Protein AF-A0A811QK58-F1 (afdb_monomer_lite)

InterPro domains:
  IPR011676 Domain of unknown function DUF1618 [PF07762] (7-91)

Structure (mmCIF, N/CA/C/O backbone):
data_AF-A0A811QK58-F1
#
_entry.id   AF-A0A811QK58-F1
#
loop_
_atom_site.group_PDB
_atom_site.id
_atom_site.type_symbol
_atom_site.label_atom_id
_atom_site.label_alt_id
_atom_site.label_comp_id
_atom_site.label_asym_id
_atom_site.label_entity_id
_atom_site.label_seq_id
_atom_site.pdbx_PDB_ins_code
_atom_site.Cartn_x
_atom_site.Cartn_y
_atom_site.Cartn_z
_atom_site.occupancy
_atom_site.B_iso_or_equiv
_atom_site.auth_seq_id
_atom_site.auth_comp_id
_atom_site.auth_asym_id
_atom_site.auth_atom_id
_atom_site.pdbx_PDB_model_num
ATOM 1 N N . MET A 1 1 ? -10.271 8.441 3.622 1.00 57.50 1 MET A N 1
ATOM 2 C CA . MET A 1 1 ? -11.180 7.867 4.633 1.00 57.50 1 MET A CA 1
ATOM 3 C C . MET A 1 1 ? -12.367 7.298 3.874 1.00 57.50 1 MET A C 1
ATOM 5 O O . MET A 1 1 ? -12.841 7.987 2.979 1.00 57.50 1 MET A O 1
ATOM 9 N N . GLY A 1 2 ? -12.765 6.057 4.141 1.00 63.16 2 GLY A N 1
ATOM 10 C CA . GLY A 1 2 ? -13.845 5.361 3.425 1.00 63.16 2 GLY A CA 1
ATOM 11 C C . GLY A 1 2 ? -14.599 4.408 4.354 1.00 63.16 2 GLY A C 1
ATOM 12 O O . GLY A 1 2 ? -14.119 4.121 5.450 1.00 63.16 2 GLY A O 1
ATOM 13 N N . ALA A 1 3 ? -15.784 3.948 3.958 1.00 62.41 3 ALA A N 1
ATOM 14 C CA . ALA A 1 3 ? -16.571 3.018 4.768 1.00 62.41 3 ALA A CA 1
ATOM 15 C C . ALA A 1 3 ? -15.946 1.610 4.756 1.00 62.41 3 ALA A C 1
ATOM 17 O O . ALA A 1 3 ? -15.481 1.148 3.717 1.00 62.41 3 ALA A O 1
ATOM 18 N N . ALA A 1 4 ? -15.938 0.931 5.906 1.00 62.91 4 ALA A N 1
ATOM 19 C CA . ALA A 1 4 ? -15.450 -0.447 6.052 1.00 62.91 4 ALA A CA 1
ATOM 20 C C . ALA A 1 4 ? -16.578 -1.492 6.148 1.00 62.91 4 ALA A C 1
ATOM 22 O O . ALA A 1 4 ? -16.301 -2.675 6.331 1.00 62.91 4 ALA A O 1
ATOM 23 N N . GLY A 1 5 ? -17.835 -1.040 6.120 1.00 69.31 5 GLY A N 1
ATOM 24 C CA . GLY A 1 5 ? -19.019 -1.795 6.528 1.00 69.31 5 GLY A CA 1
ATOM 25 C C . GLY A 1 5 ? -19.877 -0.993 7.519 1.00 69.31 5 GLY A C 1
ATOM 26 O O . GLY A 1 5 ? -19.532 0.150 7.845 1.00 69.31 5 GLY A O 1
ATOM 27 N N . PRO A 1 6 ? -21.002 -1.554 7.998 1.00 70.31 6 PRO A N 1
ATOM 28 C CA . PRO A 1 6 ? -21.837 -0.905 9.003 1.00 70.31 6 PRO A CA 1
ATOM 29 C C . PRO A 1 6 ? -21.022 -0.680 10.281 1.00 70.31 6 PRO A C 1
ATOM 31 O O . PRO A 1 6 ? -20.513 -1.632 10.865 1.00 70.31 6 PRO A O 1
ATOM 34 N N . GLY A 1 7 ? -20.873 0.579 10.698 1.00 83.81 7 GLY A N 1
ATOM 35 C CA . GLY A 1 7 ? -20.198 0.917 11.953 1.00 83.81 7 GLY A CA 1
ATOM 36 C C . GLY A 1 7 ? -18.673 0.803 11.928 1.00 83.81 7 GLY A C 1
ATOM 37 O O . GLY A 1 7 ? -18.078 0.614 12.980 1.00 83.81 7 GLY A O 1
ATOM 38 N N . ALA A 1 8 ? -18.006 0.919 10.776 1.00 87.00 8 ALA A N 1
ATOM 39 C CA . ALA A 1 8 ? -16.545 0.999 10.750 1.00 87.00 8 ALA A CA 1
ATOM 40 C C . ALA A 1 8 ? -16.013 1.916 9.638 1.00 87.00 8 ALA A C 1
ATOM 42 O O . ALA A 1 8 ? -16.572 2.009 8.541 1.00 87.00 8 ALA A O 1
ATOM 43 N N . VAL A 1 9 ? -14.904 2.595 9.931 1.00 89.38 9 VAL A N 1
ATOM 44 C CA . VAL A 1 9 ? -14.239 3.558 9.045 1.00 89.38 9 VAL A CA 1
ATOM 45 C C . VAL A 1 9 ? -12.830 3.075 8.735 1.00 89.38 9 VAL A C 1
ATOM 47 O O . VAL A 1 9 ? -12.087 2.697 9.637 1.00 89.38 9 VAL A O 1
ATOM 50 N N . ARG A 1 10 ? -12.437 3.132 7.460 1.00 88.75 10 ARG A N 1
ATOM 51 C CA . ARG A 1 10 ? -11.061 2.878 7.022 1.00 88.75 10 ARG A CA 1
ATOM 52 C C . ARG A 1 10 ? -10.306 4.172 6.766 1.00 88.75 10 ARG A C 1
ATOM 54 O O . ARG A 1 10 ? -10.830 5.134 6.186 1.00 88.75 10 ARG A O 1
ATOM 61 N N . PHE A 1 11 ? -9.032 4.161 7.123 1.00 90.12 11 PHE A N 1
ATOM 62 C CA . PHE A 1 11 ? -8.082 5.219 6.821 1.00 90.12 11 PHE A CA 1
ATOM 63 C C . PHE A 1 11 ? -6.804 4.624 6.233 1.00 90.12 11 PHE A C 1
ATOM 65 O O . PHE A 1 11 ? -6.286 3.631 6.726 1.00 90.12 11 PHE A O 1
ATOM 72 N N . VAL A 1 12 ? -6.299 5.245 5.167 1.00 90.69 12 VAL A N 1
ATOM 73 C CA . VAL A 1 12 ? -5.030 4.868 4.540 1.00 90.69 12 VAL A CA 1
ATOM 74 C C . VAL A 1 12 ? -4.104 6.067 4.635 1.00 90.69 12 VAL A C 1
ATOM 76 O O . VAL A 1 12 ? -4.391 7.123 4.066 1.00 90.69 12 VAL A O 1
ATOM 79 N N . ALA A 1 13 ? -3.017 5.906 5.380 1.00 91.88 13 ALA A N 1
ATOM 80 C CA . ALA A 1 13 ? -1.959 6.891 5.50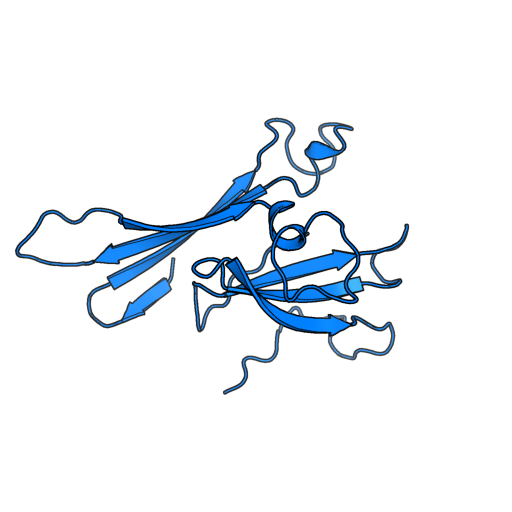6 1.00 91.88 13 ALA A CA 1
ATOM 81 C C . ALA A 1 13 ? -0.903 6.642 4.425 1.00 91.88 13 ALA A C 1
ATOM 83 O O . ALA A 1 13 ? -0.483 5.507 4.214 1.00 91.88 13 ALA A O 1
ATOM 84 N N . ILE A 1 14 ? -0.477 7.710 3.750 1.00 88.88 14 ILE A N 1
ATOM 85 C CA . ILE A 1 14 ? 0.622 7.687 2.780 1.00 88.88 14 ILE A CA 1
ATOM 86 C C . ILE A 1 14 ? 1.694 8.624 3.320 1.00 88.88 14 ILE A C 1
ATOM 88 O O . ILE A 1 14 ? 1.616 9.844 3.154 1.00 88.88 14 ILE A O 1
ATOM 92 N N . GLU A 1 15 ? 2.664 8.054 4.021 1.00 87.69 15 GLU A N 1
ATOM 93 C CA . GLU A 1 15 ? 3.604 8.802 4.848 1.00 87.69 15 GLU A CA 1
ATOM 94 C C . GLU A 1 15 ? 4.954 8.913 4.130 1.00 87.69 15 GLU A C 1
ATOM 96 O O . GLU A 1 15 ? 5.597 7.893 3.874 1.00 87.69 15 GLU A O 1
ATOM 101 N N . PRO A 1 16 ? 5.410 10.121 3.754 1.00 82.88 16 PRO A N 1
ATOM 102 C CA . PRO A 1 16 ? 6.707 10.285 3.111 1.00 82.88 16 PRO A CA 1
ATOM 103 C C . PRO A 1 16 ? 7.845 10.008 4.102 1.00 82.88 16 PRO A C 1
ATOM 105 O O . PRO A 1 16 ? 7.832 10.498 5.228 1.00 82.88 16 PRO A O 1
ATOM 108 N N . ARG A 1 17 ? 8.883 9.289 3.661 1.00 79.06 17 ARG A N 1
ATOM 109 C CA . ARG A 1 17 ? 10.045 8.941 4.505 1.00 79.06 17 ARG A CA 1
ATOM 110 C C . ARG A 1 17 ? 11.165 9.987 4.515 1.00 79.06 17 ARG A C 1
ATOM 112 O O . ARG A 1 17 ? 12.059 9.912 5.350 1.00 79.06 17 ARG A O 1
ATOM 119 N N . CYS A 1 18 ? 11.153 10.950 3.592 1.00 72.81 18 CYS A N 1
ATOM 120 C CA . CYS A 1 18 ? 12.147 12.031 3.521 1.00 72.81 18 CYS A CA 1
ATOM 121 C C . CYS A 1 18 ? 11.478 13.362 3.859 1.00 72.81 18 CYS A C 1
ATOM 123 O O . CYS A 1 18 ? 10.530 13.772 3.188 1.00 72.81 18 CYS A O 1
ATOM 125 N N . CYS A 1 19 ? 12.057 14.103 4.803 1.00 65.00 19 CYS A N 1
ATOM 126 C CA . CYS A 1 19 ? 11.663 15.468 5.196 1.00 65.00 19 CYS A CA 1
ATOM 127 C C . CYS A 1 19 ? 11.821 16.502 4.056 1.00 65.00 19 CYS A C 1
ATOM 129 O O . CYS A 1 19 ? 11.506 17.679 4.192 1.00 65.00 19 CYS A O 1
ATOM 131 N N . CYS A 1 20 ? 12.361 16.051 2.930 1.00 64.50 20 CYS A N 1
ATOM 132 C CA . CYS A 1 20 ? 12.966 16.823 1.861 1.00 64.50 20 CYS A CA 1
ATOM 133 C C . CYS A 1 20 ? 11.929 17.382 0.862 1.00 64.50 20 CYS A C 1
ATOM 135 O O . CYS A 1 20 ? 12.283 18.153 -0.031 1.00 64.50 20 CYS A O 1
ATOM 137 N N . GLY A 1 21 ? 10.650 17.016 1.034 1.00 53.53 21 GLY A N 1
ATOM 138 C CA . GLY A 1 21 ? 9.523 17.463 0.215 1.00 53.53 21 GLY A CA 1
ATOM 139 C C . GLY A 1 21 ? 9.494 16.868 -1.199 1.00 53.53 21 GLY A C 1
ATOM 140 O O . GLY A 1 21 ? 10.468 16.288 -1.675 1.00 53.53 21 GLY A O 1
ATOM 141 N N . ARG A 1 22 ? 8.340 17.012 -1.872 1.00 51.00 22 ARG A N 1
ATOM 142 C CA . ARG A 1 22 ? 8.132 16.663 -3.294 1.00 51.00 22 ARG A CA 1
ATOM 143 C C . ARG A 1 22 ? 9.176 17.340 -4.205 1.00 51.00 22 ARG A C 1
ATOM 145 O O . ARG A 1 22 ? 9.834 18.300 -3.810 1.00 51.00 22 ARG A O 1
ATOM 152 N N . LEU A 1 23 ? 9.263 16.843 -5.447 1.00 46.75 23 LEU A N 1
ATOM 153 C CA . LEU A 1 23 ? 10.078 17.381 -6.550 1.00 46.75 23 LEU A CA 1
ATOM 154 C C . LEU A 1 23 ? 10.288 18.905 -6.473 1.00 46.75 23 LEU A C 1
ATOM 156 O O . LEU A 1 23 ? 9.320 19.660 -6.448 1.00 46.75 23 LEU A O 1
ATOM 160 N N . GLY A 1 24 ? 11.554 19.334 -6.500 1.00 52.69 24 GLY A N 1
ATOM 161 C CA . GLY A 1 24 ? 11.949 20.740 -6.648 1.00 52.69 24 GLY A CA 1
ATOM 162 C C . GLY A 1 24 ? 12.598 21.384 -5.419 1.00 52.69 24 GLY A C 1
ATOM 163 O O . GLY A 1 24 ? 13.264 22.400 -5.579 1.00 52.69 24 GLY A O 1
ATOM 164 N N . ARG A 1 25 ? 12.474 20.802 -4.214 1.00 53.56 25 ARG A N 1
ATOM 165 C CA . ARG A 1 25 ? 13.128 21.337 -2.993 1.00 53.56 25 ARG A CA 1
ATOM 166 C C . ARG A 1 25 ? 14.436 20.639 -2.614 1.00 53.56 25 ARG A C 1
ATOM 168 O O . ARG A 1 25 ? 15.246 21.228 -1.910 1.00 53.56 25 ARG A O 1
ATOM 175 N N . SER A 1 26 ? 14.663 19.410 -3.081 1.00 59.34 26 SER A N 1
ATOM 176 C CA . SER A 1 26 ? 15.921 18.686 -2.864 1.00 59.34 26 SER A CA 1
ATOM 177 C C . SER A 1 26 ? 16.252 17.754 -4.033 1.00 59.34 26 SER A C 1
ATOM 179 O O . SER A 1 26 ? 15.358 17.290 -4.742 1.00 59.34 26 SER A O 1
ATOM 181 N N . SER A 1 27 ? 17.541 17.464 -4.222 1.00 61.00 27 SER A N 1
ATOM 182 C CA . SER A 1 27 ? 18.055 16.449 -5.156 1.00 61.00 27 SER A CA 1
ATOM 183 C C . SER A 1 27 ? 18.129 15.052 -4.530 1.00 61.00 27 SER A C 1
ATOM 185 O O . SER A 1 27 ? 18.693 14.134 -5.124 1.00 61.00 27 SER A O 1
ATOM 187 N N . CYS A 1 28 ? 17.582 14.872 -3.323 1.00 65.56 28 CYS A N 1
ATOM 188 C CA . CYS A 1 28 ? 17.657 13.603 -2.618 1.00 65.56 28 CYS A CA 1
ATOM 189 C C . CYS A 1 28 ? 16.919 12.531 -3.427 1.00 65.56 28 CYS A C 1
ATOM 191 O O . CYS A 1 28 ? 15.704 12.615 -3.612 1.00 65.56 28 CYS A O 1
ATOM 193 N N . ALA A 1 29 ? 17.639 11.502 -3.879 1.00 59.28 29 ALA A N 1
ATOM 194 C CA . ALA A 1 29 ? 17.056 10.381 -4.617 1.00 59.28 29 ALA A CA 1
ATOM 195 C C . ALA A 1 29 ? 15.942 9.685 -3.814 1.00 59.28 29 ALA A C 1
ATOM 197 O O . ALA A 1 29 ? 14.964 9.225 -4.391 1.00 59.28 29 ALA A O 1
ATOM 198 N N . ARG A 1 30 ? 16.042 9.713 -2.475 1.00 61.81 30 ARG A N 1
ATOM 199 C CA . ARG A 1 30 ? 15.037 9.183 -1.539 1.00 61.81 30 ARG A CA 1
ATOM 200 C C . ARG A 1 30 ? 13.896 10.162 -1.235 1.00 61.81 30 ARG A C 1
ATOM 202 O O . ARG A 1 30 ? 12.984 9.813 -0.506 1.00 61.81 30 ARG A O 1
ATOM 209 N N . SER A 1 31 ? 13.910 11.391 -1.756 1.00 64.12 31 SER A N 1
ATOM 210 C CA . SER A 1 31 ? 12.757 12.306 -1.641 1.00 64.12 31 SER A CA 1
ATOM 211 C C . SER A 1 31 ? 11.630 11.942 -2.603 1.00 64.12 31 SER A C 1
ATOM 213 O O . SER A 1 31 ? 10.458 12.233 -2.354 1.00 64.12 31 SER A O 1
ATOM 215 N N . ARG A 1 32 ? 11.980 11.296 -3.719 1.00 65.31 32 ARG A N 1
ATOM 216 C CA . ARG A 1 32 ? 11.048 10.957 -4.783 1.00 65.31 32 ARG A CA 1
ATOM 217 C C . ARG A 1 32 ? 10.532 9.540 -4.544 1.00 65.31 32 ARG A C 1
ATOM 219 O O . ARG A 1 32 ? 11.252 8.581 -4.765 1.00 65.31 32 ARG A O 1
ATOM 226 N N . PHE A 1 33 ? 9.279 9.437 -4.108 1.00 72.38 33 PHE A N 1
ATOM 227 C CA . PHE A 1 33 ? 8.557 8.171 -3.924 1.00 72.38 33 PHE A CA 1
ATOM 228 C C . PHE A 1 33 ? 9.044 7.249 -2.792 1.00 72.38 33 PHE A C 1
ATOM 230 O O . PHE A 1 33 ? 8.626 6.101 -2.751 1.00 72.38 33 PHE A O 1
ATOM 237 N N . ALA A 1 34 ? 9.833 7.741 -1.830 1.00 81.19 34 ALA A N 1
ATOM 238 C CA . ALA A 1 34 ? 10.026 7.011 -0.576 1.00 81.19 34 ALA A CA 1
ATOM 239 C C . ALA A 1 34 ? 8.845 7.277 0.363 1.00 81.19 34 ALA A C 1
ATOM 241 O O . ALA A 1 34 ? 8.709 8.382 0.905 1.00 81.19 34 ALA A O 1
ATOM 242 N N . PHE A 1 35 ? 7.987 6.280 0.541 1.00 85.81 35 PHE A N 1
ATOM 243 C CA . PHE A 1 35 ? 6.823 6.367 1.413 1.00 85.81 35 PHE A CA 1
ATOM 244 C C . PHE A 1 35 ? 6.516 5.029 2.077 1.00 85.81 35 PHE A C 1
ATOM 246 O O . PHE A 1 35 ? 6.925 3.970 1.603 1.00 85.81 35 PHE A O 1
ATOM 253 N N . THR A 1 36 ? 5.738 5.111 3.146 1.00 91.31 36 THR A N 1
ATOM 254 C CA . THR A 1 36 ? 5.108 3.972 3.801 1.00 91.31 36 THR A CA 1
ATOM 255 C C . THR A 1 36 ? 3.597 4.117 3.670 1.00 91.31 36 THR A C 1
ATOM 257 O O . THR A 1 36 ? 3.046 5.205 3.863 1.00 91.31 36 THR A O 1
ATOM 260 N N . LEU A 1 37 ? 2.932 3.034 3.283 1.00 91.69 37 LEU A N 1
ATOM 261 C CA . LEU A 1 37 ? 1.481 2.923 3.304 1.00 91.69 37 LEU A CA 1
ATOM 262 C C . LEU A 1 37 ? 1.076 2.246 4.601 1.00 91.69 37 LEU A C 1
ATOM 264 O O . LEU A 1 37 ? 1.580 1.169 4.902 1.00 91.69 37 LEU A O 1
ATOM 268 N N . THR A 1 38 ? 0.144 2.848 5.331 1.00 94.12 38 TH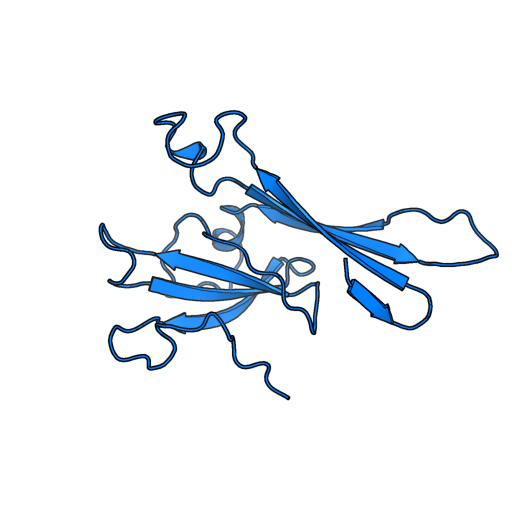R A N 1
ATOM 269 C CA . THR A 1 38 ? -0.422 2.236 6.534 1.00 94.12 38 THR A CA 1
ATOM 270 C C . THR A 1 38 ? -1.939 2.221 6.428 1.00 94.12 38 THR A C 1
ATOM 272 O O . THR A 1 38 ? -2.553 3.275 6.248 1.00 94.12 38 THR A O 1
ATOM 275 N N . THR A 1 39 ? -2.551 1.046 6.546 1.00 93.00 39 THR A N 1
ATOM 276 C CA . THR A 1 39 ? -4.010 0.898 6.613 1.00 93.00 39 THR A CA 1
ATOM 277 C C . THR A 1 39 ? -4.464 0.808 8.067 1.00 93.00 39 THR A C 1
ATOM 279 O O . THR A 1 39 ? -3.811 0.185 8.908 1.00 93.00 39 THR A O 1
ATOM 282 N N . TRP A 1 40 ? -5.576 1.473 8.367 1.00 94.62 40 TRP A N 1
ATOM 283 C CA . TRP A 1 40 ? -6.163 1.554 9.696 1.00 94.62 40 TRP A CA 1
ATOM 284 C C . TRP A 1 40 ? -7.677 1.362 9.638 1.00 94.62 40 TRP A C 1
ATOM 286 O O . TRP A 1 40 ? -8.340 1.861 8.719 1.00 94.62 40 TRP A O 1
ATOM 296 N N . THR A 1 41 ? -8.225 0.746 10.681 1.00 92.69 41 THR A N 1
ATOM 297 C CA . THR A 1 41 ? -9.664 0.590 10.901 1.00 92.69 41 THR A CA 1
ATOM 298 C C . THR A 1 41 ? -10.057 1.210 12.233 1.00 92.69 41 THR A C 1
ATOM 300 O O . THR A 1 41 ? -9.415 0.976 13.253 1.00 92.69 41 THR A O 1
ATOM 303 N N . LEU A 1 42 ? -11.134 1.989 12.227 1.00 92.38 42 LEU A N 1
ATOM 304 C CA . LEU A 1 42 ? -11.821 2.451 13.426 1.00 92.38 42 LEU A CA 1
ATOM 305 C C . LEU A 1 42 ? -13.196 1.794 13.472 1.00 92.38 42 LEU A C 1
ATOM 307 O O . LEU A 1 42 ? -14.032 2.059 12.605 1.00 92.38 42 LEU A O 1
ATOM 311 N N . THR A 1 43 ? -13.436 0.959 14.478 1.00 90.69 43 THR A N 1
ATOM 312 C CA . THR A 1 43 ? -14.771 0.415 14.742 1.00 90.69 43 THR A CA 1
ATOM 313 C C . THR A 1 43 ? -15.565 1.435 15.552 1.00 90.69 43 THR A C 1
ATOM 315 O O . THR A 1 43 ? -15.105 1.925 16.581 1.00 90.69 43 THR A O 1
ATOM 318 N N . LEU A 1 44 ? -16.752 1.780 15.066 1.00 88.44 44 LEU A N 1
ATOM 319 C CA . LEU A 1 44 ? -17.690 2.705 15.687 1.00 88.44 44 LEU A CA 1
ATOM 320 C C . LEU A 1 44 ? -18.637 1.902 16.586 1.00 88.44 44 LEU A C 1
ATOM 322 O O . LEU A 1 44 ? -19.693 1.447 16.148 1.00 88.44 44 LEU A O 1
ATOM 326 N N . THR A 1 45 ? -18.233 1.699 17.837 1.00 84.69 45 THR A N 1
ATOM 327 C CA . THR A 1 45 ? -19.042 1.043 18.875 1.00 84.69 45 THR A CA 1
ATOM 328 C C . THR A 1 45 ? -19.473 2.049 19.932 1.00 84.69 45 THR A C 1
ATOM 330 O O . THR A 1 45 ? -18.731 2.982 20.229 1.00 84.69 45 THR A O 1
ATOM 333 N N . MET A 1 46 ? -20.646 1.837 20.532 1.00 83.06 46 MET A N 1
ATOM 334 C CA . MET A 1 46 ? -21.099 2.629 21.684 1.00 83.06 46 MET A CA 1
ATOM 335 C C . MET A 1 46 ? -20.651 2.031 23.026 1.00 83.06 46 MET A C 1
ATOM 337 O O . MET A 1 46 ? -20.659 2.739 24.027 1.00 83.06 46 MET A O 1
ATOM 341 N N . ASP A 1 47 ? -20.249 0.756 23.033 1.00 84.31 47 ASP A N 1
ATOM 342 C CA . ASP A 1 47 ? -19.947 -0.004 24.253 1.00 84.31 47 ASP A CA 1
ATOM 343 C C . ASP A 1 47 ? -18.477 0.102 24.694 1.00 84.31 47 ASP A C 1
ATOM 345 O O . ASP A 1 47 ? -18.173 -0.063 25.869 1.00 84.31 47 ASP A O 1
ATOM 349 N N . GLU A 1 48 ? -17.568 0.414 23.766 1.00 80.31 48 GLU A N 1
ATOM 350 C CA . GLU A 1 48 ? -16.122 0.489 24.002 1.00 80.31 48 GLU A CA 1
ATOM 351 C C . GLU A 1 48 ? -15.532 1.796 23.448 1.00 80.31 48 GLU A C 1
ATOM 353 O O . GLU A 1 48 ? -16.062 2.352 22.475 1.00 80.31 48 GLU A O 1
ATOM 358 N N . PRO A 1 49 ? -14.414 2.295 24.014 1.00 82.62 49 PRO A N 1
ATOM 359 C CA . PRO A 1 49 ? -13.714 3.454 23.481 1.00 82.62 49 PRO A CA 1
ATOM 360 C C . PRO A 1 49 ? -13.273 3.221 22.032 1.00 82.62 49 PRO A C 1
ATOM 362 O O . PRO A 1 49 ? -12.526 2.294 21.723 1.00 82.62 49 PRO A O 1
ATOM 365 N N . MET A 1 50 ? -13.697 4.113 21.140 1.00 88.19 50 MET A N 1
ATOM 366 C CA . MET A 1 50 ? -13.306 4.093 19.732 1.00 88.19 50 MET A CA 1
ATOM 367 C C . MET A 1 50 ? -11.789 4.296 19.596 1.00 88.19 50 MET A C 1
ATOM 369 O O . MET A 1 50 ? -11.274 5.387 19.848 1.00 88.19 50 MET A O 1
ATOM 373 N N . ALA A 1 51 ? -11.078 3.253 19.164 1.00 90.62 51 ALA A N 1
ATOM 374 C CA . ALA A 1 51 ? -9.632 3.270 18.965 1.00 90.62 51 ALA A CA 1
ATOM 375 C C . ALA A 1 51 ? -9.249 2.818 17.550 1.00 90.62 51 ALA A C 1
ATOM 377 O O . ALA A 1 51 ? -9.832 1.886 16.995 1.00 90.62 51 ALA A O 1
ATOM 378 N N . TRP A 1 52 ? -8.245 3.476 16.965 1.00 93.56 52 TRP A N 1
ATOM 379 C CA . TRP A 1 52 ? -7.702 3.089 15.665 1.00 93.56 52 TRP A CA 1
ATOM 380 C C . TRP A 1 52 ? -6.865 1.816 15.795 1.00 93.56 52 TRP A C 1
ATOM 382 O O . TRP A 1 52 ? -5.837 1.806 16.474 1.00 93.56 52 TRP A O 1
ATOM 392 N N . ALA A 1 53 ? -7.274 0.765 15.093 1.00 92.62 53 ALA A N 1
ATOM 393 C CA . ALA A 1 53 ? -6.490 -0.444 14.903 1.00 92.62 53 ALA A CA 1
ATOM 394 C C . ALA A 1 53 ? -5.665 -0.327 13.616 1.00 92.62 53 ALA A C 1
ATOM 396 O O . ALA A 1 53 ? -6.176 0.078 12.573 1.00 92.62 53 ALA A O 1
ATOM 397 N N . LYS A 1 54 ? -4.376 -0.670 13.688 1.00 94.50 54 LYS A N 1
ATOM 398 C CA . LYS A 1 54 ? -3.505 -0.765 12.511 1.00 94.50 54 LYS A CA 1
ATOM 399 C C . LYS A 1 54 ? -3.730 -2.116 11.837 1.00 94.50 54 LYS A C 1
ATOM 401 O O . LYS A 1 54 ? -3.544 -3.143 12.483 1.00 94.50 54 LYS A O 1
ATOM 406 N N . ASP A 1 55 ? -4.080 -2.110 10.556 1.00 91.81 55 ASP A N 1
ATOM 407 C CA . ASP A 1 55 ? -4.380 -3.330 9.798 1.00 91.81 55 ASP A CA 1
ATOM 408 C C . ASP A 1 55 ? -3.160 -3.864 9.044 1.00 91.81 55 ASP A C 1
ATOM 410 O O . ASP A 1 55 ? -2.968 -5.075 8.959 1.00 91.81 55 ASP A O 1
ATOM 414 N N . GLY A 1 56 ? -2.349 -2.968 8.474 1.00 90.56 56 GLY A N 1
ATOM 415 C CA . GLY A 1 56 ? -1.233 -3.334 7.610 1.00 90.56 56 GLY A CA 1
ATOM 416 C C . GLY A 1 56 ? -0.282 -2.176 7.347 1.00 90.56 56 GLY A C 1
ATOM 417 O O . GLY A 1 56 ? -0.647 -1.004 7.466 1.00 90.56 56 GLY A O 1
ATOM 418 N N . VAL A 1 57 ? 0.956 -2.521 7.003 1.00 92.44 57 VAL A N 1
ATOM 419 C CA . VAL A 1 57 ? 2.019 -1.580 6.637 1.00 92.44 57 VAL A CA 1
ATOM 420 C C . VAL A 1 57 ? 2.695 -2.109 5.382 1.00 92.44 57 VAL A C 1
ATOM 422 O O . VAL A 1 57 ? 2.966 -3.301 5.300 1.00 92.44 57 VAL A O 1
ATOM 425 N N . LEU A 1 58 ? 2.986 -1.242 4.420 1.00 90.12 58 LEU A N 1
ATOM 426 C CA . LEU A 1 58 ? 3.783 -1.579 3.247 1.00 90.12 58 LEU A CA 1
ATOM 427 C C . LEU A 1 58 ? 4.766 -0.448 2.953 1.00 90.12 58 LEU A C 1
ATOM 429 O O . LEU A 1 58 ? 4.351 0.672 2.633 1.00 90.12 58 LEU A O 1
ATOM 433 N N . ASP A 1 59 ? 6.063 -0.729 3.035 1.00 89.12 59 ASP A N 1
ATOM 434 C CA . ASP A 1 59 ? 7.078 0.190 2.523 1.00 89.12 59 ASP A CA 1
ATOM 435 C C . ASP A 1 59 ? 7.162 0.122 0.992 1.00 89.12 59 ASP A C 1
ATOM 437 O O . ASP A 1 59 ? 6.954 -0.926 0.391 1.00 89.12 59 ASP A O 1
ATOM 441 N N . CYS A 1 60 ? 7.499 1.231 0.335 1.00 84.69 60 CYS A N 1
ATOM 442 C CA . CYS A 1 60 ? 7.660 1.271 -1.122 1.00 84.69 60 CYS A CA 1
ATOM 443 C C . CYS A 1 60 ? 8.741 0.320 -1.687 1.00 84.69 60 CYS A C 1
ATOM 445 O O . CYS A 1 60 ? 8.698 0.036 -2.886 1.00 84.69 60 CYS A O 1
ATOM 447 N N . GLU A 1 61 ? 9.673 -0.166 -0.856 1.00 81.69 61 GLU A N 1
ATOM 448 C CA . GLU A 1 61 ? 10.764 -1.079 -1.242 1.00 81.69 61 GLU A CA 1
ATOM 449 C C . GLU A 1 61 ? 10.544 -2.537 -0.811 1.00 81.69 61 GLU A C 1
ATOM 451 O O . GLU A 1 61 ? 11.162 -3.448 -1.360 1.00 81.69 61 GLU A O 1
ATOM 456 N N . GLU A 1 62 ? 9.662 -2.776 0.159 1.00 82.12 62 GLU A N 1
ATOM 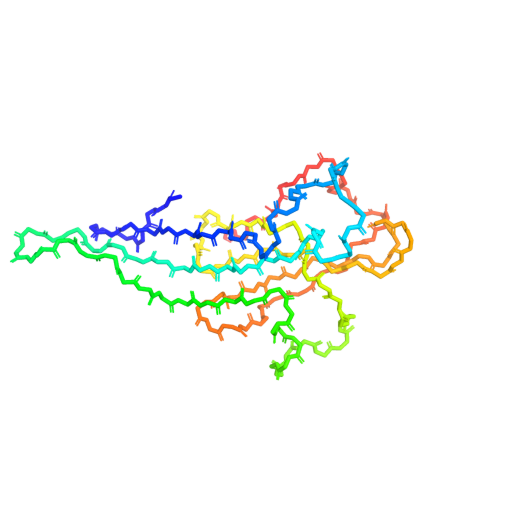457 C CA . GLU A 1 62 ? 9.366 -4.113 0.689 1.00 82.12 62 GLU A CA 1
ATOM 458 C C . GLU A 1 62 ? 8.690 -5.098 -0.286 1.00 82.12 62 GLU A C 1
ATOM 460 O O . GLU A 1 62 ? 8.974 -6.290 -0.150 1.00 82.12 62 GLU A O 1
ATOM 465 N N . PRO A 1 63 ? 7.864 -4.691 -1.280 1.00 78.31 63 PRO A N 1
ATOM 466 C CA . PRO A 1 63 ? 7.158 -5.630 -2.153 1.00 78.31 63 PRO A CA 1
ATOM 467 C C . PRO A 1 63 ? 8.073 -6.670 -2.803 1.00 78.31 63 PRO A C 1
ATOM 469 O O . PRO A 1 63 ? 7.694 -7.821 -2.975 1.00 78.31 63 PRO A O 1
ATOM 472 N N . TRP A 1 64 ? 9.311 -6.286 -3.117 1.00 80.12 64 TRP A N 1
ATOM 473 C CA . TRP A 1 64 ? 10.282 -7.134 -3.807 1.00 80.12 64 TRP A CA 1
ATOM 474 C C . TRP A 1 64 ? 10.858 -8.265 -2.948 1.00 80.12 64 TRP A C 1
ATOM 476 O O . TRP A 1 64 ? 11.497 -9.166 -3.495 1.00 80.12 64 TRP A O 1
ATOM 486 N N . ALA A 1 65 ? 10.681 -8.206 -1.626 1.00 76.38 65 ALA A N 1
ATOM 487 C CA . ALA A 1 65 ? 11.123 -9.246 -0.701 1.00 76.38 65 ALA A CA 1
ATOM 488 C C . ALA A 1 65 ? 10.124 -10.414 -0.604 1.00 76.38 65 ALA A C 1
ATOM 490 O O . ALA A 1 65 ? 10.484 -11.483 -0.110 1.00 76.38 65 ALA A O 1
ATOM 491 N N . THR A 1 66 ? 8.898 -10.224 -1.097 1.00 72.75 66 THR A N 1
ATOM 492 C CA . THR A 1 66 ? 7.810 -11.205 -1.040 1.00 72.75 66 THR A CA 1
ATOM 493 C C . THR A 1 66 ? 7.658 -11.913 -2.396 1.00 72.75 66 THR A C 1
ATOM 495 O O . THR A 1 66 ? 7.779 -11.265 -3.440 1.00 72.75 66 THR A O 1
ATOM 498 N N . PRO A 1 67 ? 7.401 -13.235 -2.435 1.00 72.00 67 PRO A N 1
ATOM 499 C CA . PRO A 1 67 ? 7.073 -13.932 -3.682 1.00 72.00 67 PRO A CA 1
ATOM 500 C C . PRO A 1 67 ? 5.776 -13.392 -4.316 1.00 72.00 67 PRO A C 1
ATOM 502 O O . PRO A 1 67 ? 4.912 -12.863 -3.614 1.00 72.00 67 PRO A O 1
ATOM 505 N N . GLY A 1 68 ? 5.621 -13.535 -5.636 1.00 74.25 68 GLY A N 1
ATOM 506 C CA . GLY A 1 68 ? 4.437 -13.074 -6.383 1.00 74.25 68 GLY A CA 1
ATOM 507 C C . GLY A 1 68 ? 4.644 -11.815 -7.237 1.00 74.25 68 GLY A C 1
ATOM 508 O O . GLY A 1 68 ? 3.721 -11.391 -7.931 1.00 74.25 68 GLY A O 1
ATOM 509 N N . TYR A 1 69 ? 5.846 -11.229 -7.202 1.00 77.50 69 TYR A N 1
ATOM 510 C CA . TYR A 1 69 ? 6.256 -10.086 -8.033 1.00 77.50 69 TYR A CA 1
ATOM 511 C C . TYR A 1 69 ? 7.205 -10.506 -9.173 1.00 77.50 69 TYR A C 1
ATOM 513 O O . TYR A 1 69 ? 8.007 -9.706 -9.669 1.00 77.50 69 TYR A O 1
ATOM 521 N N . GLU A 1 70 ? 7.175 -11.779 -9.577 1.00 81.56 70 GLU A N 1
ATOM 522 C CA . GLU A 1 70 ? 8.041 -12.301 -10.633 1.00 81.56 70 GLU A CA 1
ATOM 523 C C . GLU A 1 70 ? 7.773 -11.594 -11.974 1.00 81.56 70 GLU A C 1
ATOM 525 O O . GLU A 1 70 ? 6.636 -11.332 -12.359 1.00 81.56 70 GLU A O 1
ATOM 530 N N . GLY A 1 71 ? 8.842 -11.268 -12.705 1.00 78.25 71 GLY A N 1
ATOM 531 C CA . GLY A 1 71 ? 8.748 -10.593 -14.005 1.00 78.25 71 GLY A CA 1
ATOM 532 C C . GLY A 1 71 ? 8.541 -9.077 -13.936 1.00 78.25 71 GLY A C 1
ATOM 533 O O . GLY A 1 71 ? 8.614 -8.416 -14.973 1.00 78.25 71 GLY A O 1
ATOM 534 N N . LEU A 1 72 ? 8.356 -8.505 -12.742 1.00 82.00 72 LEU A N 1
ATOM 535 C CA . LEU A 1 72 ? 8.309 -7.059 -12.562 1.00 82.00 72 LEU A CA 1
ATOM 536 C C . LEU A 1 72 ? 9.688 -6.460 -12.270 1.00 82.00 72 LEU A C 1
ATOM 538 O O . LEU A 1 72 ? 10.517 -7.070 -11.587 1.00 82.00 72 LEU A O 1
ATOM 542 N N . PRO A 1 73 ? 9.944 -5.228 -12.735 1.00 82.25 73 PRO A N 1
ATOM 543 C CA . PRO A 1 73 ? 11.158 -4.535 -12.357 1.00 82.25 73 PRO A CA 1
ATOM 544 C C . PRO A 1 73 ? 11.197 -4.157 -10.880 1.00 82.25 73 PRO A C 1
ATOM 546 O O . PRO A 1 73 ? 10.281 -3.510 -10.382 1.00 82.25 73 PRO A O 1
ATOM 549 N N . ARG A 1 74 ? 12.311 -4.465 -10.214 1.00 83.50 74 ARG A N 1
ATOM 550 C CA . ARG A 1 74 ? 12.537 -4.149 -8.797 1.00 83.50 74 ARG A CA 1
ATOM 551 C C . ARG A 1 74 ? 12.976 -2.694 -8.615 1.00 83.50 74 ARG A C 1
ATOM 553 O O . ARG A 1 74 ? 14.169 -2.404 -8.553 1.00 83.50 74 ARG A O 1
ATOM 560 N N . VAL A 1 75 ? 12.013 -1.777 -8.600 1.00 81.88 75 VAL A N 1
ATOM 561 C CA . VAL A 1 75 ? 12.221 -0.325 -8.423 1.00 81.88 75 VAL A CA 1
ATOM 562 C C . VAL A 1 75 ? 11.239 0.240 -7.393 1.00 81.88 75 VAL A C 1
ATOM 564 O O . VAL A 1 75 ? 10.232 -0.393 -7.108 1.00 81.88 75 VAL A O 1
ATOM 567 N N . HIS A 1 76 ? 11.472 1.446 -6.865 1.00 81.19 76 HIS A N 1
ATOM 568 C CA . HIS A 1 76 ? 10.525 2.070 -5.929 1.00 81.19 76 HIS A CA 1
ATOM 569 C C . HIS A 1 76 ? 9.125 2.179 -6.542 1.00 81.19 76 HIS A C 1
ATOM 571 O O . HIS A 1 76 ? 8.966 2.692 -7.660 1.00 81.19 76 HIS A O 1
ATOM 577 N N . LEU A 1 77 ? 8.112 1.766 -5.777 1.00 84.94 77 LEU A N 1
ATOM 578 C CA . LEU A 1 77 ? 6.717 2.039 -6.109 1.00 84.94 77 LEU A CA 1
ATOM 579 C C . LEU A 1 77 ? 6.478 3.548 -6.191 1.00 84.94 77 LEU A C 1
ATOM 581 O O . LEU A 1 77 ? 6.973 4.312 -5.369 1.00 84.94 77 LEU A O 1
ATOM 585 N N . GLN A 1 78 ? 5.701 3.993 -7.178 1.00 83.69 78 GLN A N 1
ATOM 586 C CA . GLN A 1 78 ? 5.443 5.412 -7.421 1.00 83.69 78 GLN A CA 1
ATOM 587 C C . GLN A 1 78 ? 3.949 5.726 -7.423 1.00 83.69 78 GLN A C 1
ATOM 589 O O . GLN A 1 78 ? 3.134 4.915 -7.854 1.00 83.69 78 GLN A O 1
ATOM 594 N N . SER A 1 79 ? 3.608 6.956 -7.024 1.00 82.06 79 SER A N 1
ATOM 595 C CA . SER A 1 79 ? 2.257 7.530 -7.142 1.00 82.06 79 SER A CA 1
ATOM 596 C C . SER A 1 79 ? 1.131 6.601 -6.649 1.00 82.06 79 SER A C 1
ATOM 598 O O . SER A 1 79 ? 0.284 6.229 -7.462 1.00 82.06 79 SER A O 1
ATOM 600 N N . PRO A 1 80 ? 1.107 6.237 -5.351 1.00 87.38 80 PRO A N 1
ATOM 601 C CA . PRO A 1 80 ? 0.067 5.374 -4.799 1.00 87.38 80 PRO A CA 1
ATOM 602 C C . PRO A 1 80 ? -1.323 5.999 -4.975 1.00 87.38 80 PRO A C 1
ATOM 604 O O . PRO A 1 80 ? -1.523 7.183 -4.685 1.00 87.38 80 PRO A O 1
ATOM 607 N N . VAL A 1 81 ? -2.279 5.196 -5.436 1.00 87.75 81 VAL A N 1
ATOM 608 C CA . VAL A 1 81 ? -3.701 5.547 -5.553 1.00 87.75 81 VAL A CA 1
ATOM 609 C C . VAL A 1 81 ? -4.504 4.493 -4.805 1.00 87.75 81 VAL A C 1
ATOM 611 O O . VAL A 1 81 ? -4.415 3.311 -5.113 1.00 87.75 81 VAL A O 1
ATOM 614 N N . VAL A 1 82 ? -5.273 4.910 -3.805 1.00 87.44 82 VAL A N 1
ATOM 615 C CA . VAL A 1 82 ? -6.087 4.002 -2.987 1.00 87.44 82 VAL A CA 1
ATOM 616 C C . VAL A 1 82 ? -7.378 3.671 -3.731 1.00 87.44 82 VAL A C 1
ATOM 618 O O . VAL A 1 82 ? -8.018 4.579 -4.268 1.00 87.44 82 VAL A O 1
ATOM 621 N N . SER A 1 83 ? -7.761 2.393 -3.766 1.00 85.38 83 SER A N 1
ATOM 622 C CA . SER A 1 83 ? -9.058 1.985 -4.308 1.00 85.38 83 SER A CA 1
ATOM 623 C C . SER A 1 83 ? -10.195 2.506 -3.432 1.00 85.38 83 SER A C 1
ATOM 625 O O . SER A 1 83 ? -10.136 2.417 -2.205 1.00 85.38 83 SER A O 1
ATOM 627 N N . ILE A 1 84 ? -11.247 3.030 -4.060 1.00 81.06 84 ILE A N 1
ATOM 628 C CA . ILE A 1 84 ? -12.449 3.455 -3.339 1.00 81.06 84 ILE A CA 1
ATOM 629 C C . ILE A 1 84 ? -13.296 2.256 -2.894 1.00 81.06 84 ILE A C 1
ATOM 631 O O . ILE A 1 84 ? -13.873 2.298 -1.812 1.00 81.06 84 ILE A O 1
ATOM 635 N N . ASP A 1 85 ? -13.313 1.186 -3.696 1.00 84.81 85 ASP A N 1
ATOM 636 C CA . ASP A 1 85 ? -14.132 -0.008 -3.459 1.00 84.81 85 ASP A CA 1
ATOM 637 C C . ASP A 1 85 ? -13.529 -0.906 -2.376 1.00 84.81 85 ASP A C 1
ATOM 639 O O . ASP A 1 85 ? -14.244 -1.525 -1.590 1.00 84.81 85 ASP A O 1
ATOM 643 N N . ASN A 1 86 ? -12.195 -0.972 -2.323 1.00 86.38 86 ASN A N 1
ATOM 644 C CA . ASN A 1 86 ? -11.474 -1.744 -1.320 1.00 86.38 86 ASN A CA 1
ATOM 645 C C . ASN A 1 86 ? -10.255 -0.965 -0.795 1.00 86.38 86 ASN A C 1
ATOM 647 O O . ASN A 1 86 ? -9.197 -1.004 -1.420 1.00 86.38 86 ASN A O 1
ATOM 651 N N . PRO A 1 87 ? -10.351 -0.309 0.370 1.00 85.50 87 PRO A N 1
ATOM 652 C CA . PRO A 1 87 ? -9.273 0.517 0.915 1.00 85.50 87 PRO A CA 1
ATOM 653 C C . PRO A 1 87 ? -8.018 -0.267 1.334 1.00 85.50 87 PRO A C 1
ATOM 655 O O . PRO A 1 87 ? -6.986 0.356 1.575 1.00 85.50 87 PRO A O 1
ATOM 658 N N . ASP A 1 88 ? -8.069 -1.604 1.394 1.00 87.94 88 ASP A N 1
ATOM 659 C CA . ASP A 1 88 ? -6.873 -2.436 1.579 1.00 87.94 88 ASP A CA 1
ATOM 660 C C . ASP A 1 88 ? -6.061 -2.569 0.266 1.00 87.94 88 ASP A C 1
ATOM 662 O O . ASP A 1 88 ? -4.903 -2.984 0.295 1.00 87.94 88 ASP A O 1
ATOM 666 N N . VAL A 1 89 ? -6.633 -2.181 -0.885 1.00 90.06 89 VAL A N 1
ATOM 667 C CA . VAL A 1 89 ? -5.998 -2.247 -2.210 1.00 90.06 89 VAL A CA 1
ATOM 668 C C . VAL A 1 89 ? -5.470 -0.881 -2.640 1.00 90.06 89 VAL A C 1
ATOM 670 O O . VAL A 1 89 ? -6.212 0.099 -2.762 1.00 90.06 89 VAL A O 1
ATOM 673 N N . VAL A 1 90 ? -4.175 -0.836 -2.950 1.00 89.62 90 VAL A N 1
ATOM 674 C CA . VAL A 1 90 ? -3.491 0.349 -3.473 1.00 89.62 90 VAL A CA 1
ATOM 675 C C . VAL A 1 90 ? -2.867 0.041 -4.829 1.00 89.62 90 VAL A C 1
ATOM 677 O O . VAL A 1 90 ? -2.206 -0.978 -5.028 1.00 89.62 90 VAL A O 1
ATOM 680 N N . PHE A 1 91 ? -3.071 0.954 -5.773 1.00 89.88 91 PHE A N 1
ATOM 681 C CA . PHE A 1 91 ? -2.471 0.927 -7.096 1.00 89.88 91 PHE A CA 1
ATOM 682 C C . PHE A 1 91 ? -1.171 1.721 -7.088 1.00 89.88 91 PHE A C 1
ATOM 684 O O . PHE A 1 91 ? -1.156 2.891 -6.701 1.00 89.88 91 PHE A O 1
ATOM 691 N N . CYS A 1 92 ? -0.093 1.114 -7.5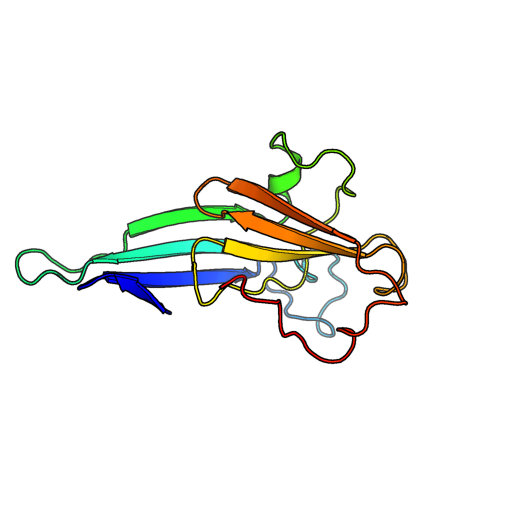70 1.00 88.19 92 CYS A N 1
ATOM 692 C CA . CYS A 1 92 ? 1.222 1.738 -7.645 1.00 88.19 92 CYS A CA 1
ATOM 693 C C . CYS A 1 92 ? 1.785 1.644 -9.063 1.00 88.19 92 CYS A C 1
ATOM 695 O O . CYS A 1 92 ? 1.534 0.687 -9.796 1.00 88.19 92 CYS A O 1
ATOM 697 N N . LYS A 1 93 ? 2.574 2.643 -9.456 1.00 86.75 93 LYS A N 1
ATOM 698 C CA . LYS A 1 93 ? 3.319 2.629 -10.717 1.00 86.75 93 LYS A CA 1
ATOM 699 C C . LYS A 1 93 ? 4.721 2.074 -10.495 1.00 86.75 93 LYS A C 1
ATOM 701 O O . LYS A 1 93 ? 5.410 2.493 -9.569 1.00 86.75 93 LYS A O 1
ATOM 706 N N . VAL A 1 94 ? 5.157 1.198 -11.389 1.00 86.00 94 VAL A N 1
ATOM 707 C CA . VAL A 1 94 ? 6.516 0.647 -11.452 1.00 86.00 94 VAL A CA 1
ATOM 708 C C . VAL A 1 94 ? 7.083 1.036 -12.811 1.00 86.00 94 VAL A C 1
ATOM 710 O O . VAL A 1 94 ? 6.539 0.645 -13.835 1.00 86.00 94 VAL A O 1
ATOM 713 N N . VAL A 1 95 ? 8.129 1.860 -12.854 1.00 80.00 95 VAL A N 1
ATOM 714 C CA . VAL A 1 95 ? 8.612 2.469 -14.107 1.00 80.00 95 VAL A CA 1
ATOM 715 C C . VAL A 1 95 ? 10.077 2.128 -14.336 1.00 80.00 95 VAL A C 1
ATOM 717 O O . VAL A 1 95 ? 10.922 2.445 -13.499 1.00 80.00 95 VAL A O 1
ATOM 720 N N . THR A 1 96 ? 10.386 1.551 -15.500 1.00 72.19 96 THR A N 1
ATOM 721 C CA . THR A 1 96 ? 11.764 1.271 -15.932 1.00 72.19 96 THR A CA 1
ATOM 722 C C . THR A 1 96 ? 12.166 2.084 -17.148 1.00 72.19 96 THR A C 1
ATOM 724 O O . THR A 1 96 ? 11.955 1.684 -18.284 1.00 72.19 96 THR A O 1
ATOM 727 N N . GLY A 1 97 ? 12.798 3.231 -16.921 1.00 64.06 97 GLY A N 1
ATOM 728 C CA . GLY A 1 97 ? 13.326 4.049 -18.007 1.00 64.06 97 GLY A CA 1
ATOM 729 C C . GLY A 1 97 ? 13.465 5.515 -17.627 1.00 64.06 97 GLY A C 1
ATOM 730 O O . GLY A 1 97 ? 12.933 5.973 -16.617 1.00 64.06 97 GLY A O 1
ATOM 731 N N . ARG A 1 98 ? 14.187 6.280 -18.455 1.00 56.75 98 ARG A N 1
ATOM 732 C CA . ARG A 1 98 ? 14.312 7.740 -18.272 1.00 56.75 98 ARG A CA 1
ATOM 733 C C . ARG A 1 98 ? 13.012 8.482 -18.588 1.00 56.75 98 ARG A C 1
ATOM 735 O O . ARG A 1 98 ? 12.841 9.609 -18.131 1.00 56.75 98 ARG A O 1
ATOM 742 N N . ARG A 1 99 ? 12.111 7.873 -19.365 1.00 56.38 99 ARG A N 1
ATOM 743 C CA . ARG A 1 99 ? 10.784 8.414 -19.667 1.00 56.38 99 ARG A CA 1
ATOM 744 C C . ARG A 1 99 ? 9.712 7.511 -19.064 1.00 56.38 99 ARG A C 1
ATOM 746 O O . ARG A 1 99 ? 9.787 6.296 -19.191 1.00 56.38 99 ARG A O 1
ATOM 753 N N . ALA A 1 100 ? 8.730 8.118 -18.399 1.00 55.94 100 ALA A N 1
ATOM 754 C CA . ALA A 1 100 ? 7.690 7.408 -17.652 1.00 55.94 100 ALA A CA 1
ATOM 755 C C . ALA A 1 100 ? 6.694 6.625 -18.528 1.00 55.94 100 ALA A C 1
ATOM 757 O O . ALA A 1 100 ? 5.864 5.891 -18.003 1.00 55.94 100 ALA A O 1
ATOM 758 N N . ASP A 1 101 ? 6.757 6.803 -19.846 1.00 57.75 101 ASP A N 1
ATOM 759 C CA . ASP A 1 101 ? 5.935 6.143 -20.860 1.00 57.75 101 ASP A CA 1
ATOM 760 C C . ASP A 1 101 ? 6.604 4.904 -21.478 1.00 57.75 101 ASP A C 1
ATOM 762 O O . ASP A 1 101 ? 5.945 4.154 -22.196 1.00 57.75 101 ASP A O 1
ATOM 766 N N . GLN A 1 102 ? 7.891 4.678 -21.201 1.00 59.69 102 GLN A N 1
ATOM 767 C CA . GLN A 1 102 ? 8.636 3.507 -21.650 1.00 59.69 102 GLN A CA 1
ATOM 768 C C . GLN A 1 102 ? 8.709 2.514 -20.487 1.00 59.69 102 GLN A C 1
ATOM 770 O O . GLN A 1 102 ? 9.234 2.832 -19.423 1.00 59.69 102 GLN A O 1
ATOM 775 N N . ASN A 1 103 ? 8.137 1.324 -20.680 1.00 72.19 103 ASN A N 1
ATOM 776 C CA . ASN A 1 103 ? 8.151 0.208 -19.726 1.00 72.19 103 ASN A CA 1
ATOM 777 C C . ASN A 1 103 ? 7.669 0.579 -18.313 1.00 72.19 103 ASN A C 1
ATOM 779 O O . ASN A 1 103 ? 8.360 0.353 -17.311 1.00 72.19 103 ASN A O 1
ATOM 783 N N . ALA A 1 104 ? 6.470 1.155 -18.247 1.00 79.75 104 ALA A N 1
ATOM 784 C CA . ALA A 1 104 ? 5.741 1.334 -17.003 1.00 79.75 104 ALA A CA 1
ATOM 785 C C . ALA A 1 104 ? 4.761 0.176 -16.780 1.00 79.75 104 ALA A C 1
ATOM 787 O O . ALA A 1 104 ? 4.204 -0.380 -17.723 1.00 79.75 104 ALA A O 1
ATOM 788 N N . TRP A 1 105 ? 4.536 -0.160 -15.520 1.00 85.06 105 TRP A N 1
ATOM 789 C CA . TRP A 1 105 ? 3.541 -1.111 -15.055 1.00 85.06 105 TRP A CA 1
ATOM 790 C C . TRP A 1 105 ? 2.672 -0.435 -14.010 1.00 85.06 105 TRP A C 1
ATOM 792 O O . TRP A 1 105 ? 3.141 0.401 -13.232 1.00 85.06 105 TRP A O 1
ATOM 802 N N . MET A 1 106 ? 1.406 -0.814 -13.984 1.00 86.88 106 MET A N 1
ATOM 803 C CA . MET A 1 106 ? 0.493 -0.504 -12.903 1.00 86.88 106 MET A CA 1
ATOM 804 C C . MET A 1 106 ? 0.227 -1.787 -12.135 1.00 86.88 106 MET A C 1
ATOM 806 O O . MET A 1 106 ? -0.296 -2.751 -12.693 1.00 86.88 106 MET A O 1
ATOM 810 N N . ILE A 1 107 ? 0.618 -1.799 -10.869 1.00 87.81 107 ILE A N 1
ATOM 811 C CA . ILE A 1 107 ? 0.437 -2.943 -9.987 1.00 87.81 107 ILE A CA 1
ATOM 812 C C . ILE A 1 107 ? -0.665 -2.652 -8.980 1.00 87.81 107 ILE A C 1
ATOM 814 O O . ILE A 1 107 ? -0.839 -1.511 -8.550 1.00 87.81 107 ILE A O 1
ATOM 818 N N . GLN A 1 108 ? -1.393 -3.693 -8.611 1.00 91.19 108 GLN A N 1
ATOM 819 C CA . GLN A 1 108 ? -2.381 -3.697 -7.543 1.00 91.19 108 GLN A CA 1
ATOM 820 C C . GLN A 1 108 ? -1.800 -4.464 -6.372 1.00 91.19 108 GLN A C 1
ATOM 822 O O . GLN A 1 108 ? -1.384 -5.613 -6.543 1.00 91.19 108 GLN A O 1
ATOM 827 N N . VAL A 1 109 ? -1.780 -3.839 -5.201 1.00 89.62 109 VAL A N 1
ATOM 828 C CA . VAL A 1 109 ? -1.206 -4.424 -3.992 1.00 89.62 109 VAL A CA 1
ATOM 829 C C . VAL A 1 109 ? -2.239 -4.401 -2.877 1.00 89.62 109 VAL A C 1
ATOM 831 O O . VAL A 1 109 ? -2.827 -3.357 -2.600 1.00 89.62 109 VAL A O 1
ATOM 834 N N . ASP A 1 110 ? -2.447 -5.550 -2.240 1.00 90.81 110 ASP A N 1
ATOM 835 C CA . ASP A 1 110 ? -3.155 -5.668 -0.967 1.00 90.81 110 ASP A CA 1
ATOM 836 C C . ASP A 1 110 ? -2.170 -5.290 0.148 1.00 90.81 110 ASP A C 1
ATOM 838 O O . ASP A 1 110 ? -1.230 -6.035 0.431 1.00 90.81 110 ASP A O 1
ATOM 842 N N . VAL A 1 111 ? -2.344 -4.110 0.748 1.00 90.38 111 VAL A N 1
ATOM 843 C CA . VAL A 1 111 ? -1.439 -3.568 1.780 1.00 90.38 111 VAL A CA 1
ATOM 844 C C . VAL A 1 111 ? -1.526 -4.378 3.070 1.00 90.38 111 VAL A C 1
ATOM 846 O O . VAL A 1 111 ? -0.524 -4.557 3.758 1.00 90.38 111 VAL A O 1
ATOM 849 N N . ARG A 1 112 ? -2.710 -4.908 3.389 1.00 88.00 112 ARG A N 1
ATOM 850 C CA . ARG A 1 112 ? -2.937 -5.697 4.602 1.00 88.00 112 ARG A CA 1
ATOM 851 C C . ARG A 1 112 ? -2.250 -7.056 4.522 1.00 88.00 112 ARG A C 1
ATOM 853 O O . ARG A 1 112 ? -1.692 -7.518 5.512 1.00 88.00 112 ARG A O 1
ATOM 860 N N . ARG A 1 113 ? -2.291 -7.692 3.350 1.00 87.19 113 ARG A N 1
ATOM 861 C CA . ARG A 1 113 ? -1.629 -8.983 3.093 1.00 87.19 113 ARG A CA 1
ATOM 862 C C . ARG A 1 113 ? -0.206 -8.852 2.551 1.00 87.19 113 ARG A C 1
ATOM 864 O O . ARG A 1 113 ? 0.457 -9.870 2.389 1.00 87.19 113 ARG A O 1
ATOM 871 N N . GLN A 1 114 ? 0.231 -7.633 2.238 1.00 86.38 114 GLN A N 1
ATOM 872 C CA . GLN A 1 114 ? 1.497 -7.337 1.561 1.00 86.38 114 GLN A CA 1
ATOM 873 C C . GLN A 1 114 ? 1.697 -8.159 0.270 1.00 86.38 114 GLN A C 1
ATOM 875 O O . GLN A 1 114 ? 2.792 -8.642 -0.019 1.00 86.38 114 GLN A O 1
ATOM 880 N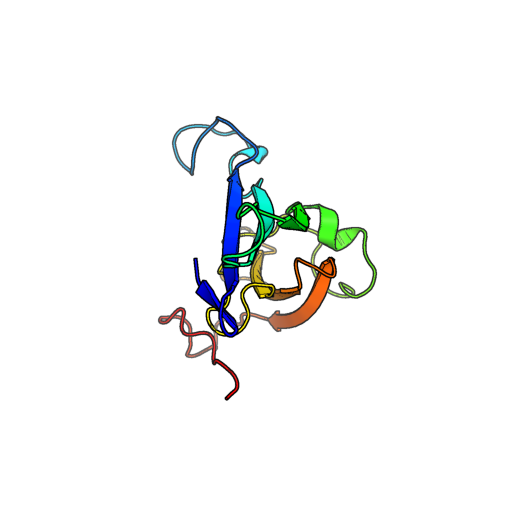 N . ALA A 1 115 ? 0.632 -8.326 -0.518 1.00 87.75 115 ALA A N 1
ATOM 881 C CA . ALA A 1 115 ? 0.604 -9.241 -1.661 1.00 87.75 115 ALA A CA 1
ATOM 882 C C . ALA A 1 115 ? 0.224 -8.533 -2.967 1.00 87.75 115 ALA A C 1
ATOM 884 O O . ALA A 1 115 ? -0.659 -7.673 -2.985 1.00 87.75 115 ALA A O 1
ATOM 885 N N . GLN A 1 116 ? 0.854 -8.932 -4.076 1.00 86.25 116 GLN A N 1
ATOM 886 C CA . GLN A 1 116 ? 0.438 -8.494 -5.406 1.00 86.25 116 GLN A CA 1
ATOM 887 C C . GLN A 1 116 ? -0.875 -9.179 -5.792 1.00 86.25 116 GLN A C 1
ATOM 889 O O . GLN A 1 116 ? -0.986 -10.401 -5.738 1.00 86.25 116 GLN A O 1
ATOM 894 N N . LEU A 1 117 ? -1.851 -8.394 -6.244 1.00 87.12 117 LEU A N 1
ATOM 895 C CA . LEU A 1 117 ? -3.115 -8.907 -6.775 1.00 87.12 117 LEU A CA 1
ATOM 896 C C . LEU A 1 117 ? -3.112 -8.972 -8.304 1.00 87.12 117 LEU A C 1
ATOM 898 O O . LEU A 1 117 ? -3.625 -9.919 -8.893 1.00 87.12 117 LEU A O 1
ATOM 902 N N . ALA A 1 118 ? -2.547 -7.957 -8.957 1.00 87.56 118 ALA A N 1
ATOM 903 C CA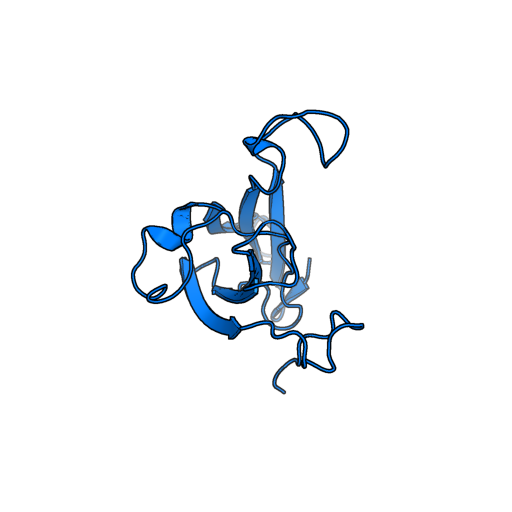 . ALA A 1 118 ? -2.479 -7.871 -10.410 1.00 87.56 118 ALA A CA 1
ATOM 904 C C . ALA A 1 118 ? -1.353 -6.934 -10.852 1.00 87.56 118 ALA A C 1
ATOM 906 O O . ALA A 1 118 ? -0.978 -6.013 -10.128 1.00 87.56 118 ALA A O 1
ATOM 907 N N . ALA A 1 119 ? -0.867 -7.128 -12.075 1.00 85.94 119 ALA A N 1
ATOM 908 C CA . ALA A 1 119 ? 0.037 -6.203 -12.739 1.00 85.94 119 ALA A CA 1
ATOM 909 C C . ALA A 1 119 ? -0.363 -6.053 -14.206 1.00 85.94 119 ALA A C 1
ATOM 911 O O . ALA A 1 119 ? -0.611 -7.041 -14.894 1.00 85.94 119 ALA A O 1
ATOM 912 N N . VAL A 1 120 ? -0.430 -4.812 -14.680 1.00 84.25 120 VAL A N 1
ATOM 913 C CA . VAL A 1 120 ? -0.774 -4.484 -16.066 1.00 84.25 120 VAL A CA 1
ATOM 914 C C . VAL A 1 120 ? 0.323 -3.607 -16.643 1.00 84.25 120 VAL A C 1
ATOM 916 O O . VAL A 1 120 ? 0.692 -2.591 -16.050 1.00 84.25 120 VAL A O 1
ATOM 919 N N . GLN A 1 121 ? 0.858 -3.997 -17.797 1.00 80.56 121 GLN A N 1
ATOM 920 C CA . GLN A 1 121 ? 1.848 -3.192 -18.497 1.00 80.56 121 GLN A CA 1
ATOM 921 C C . GLN A 1 121 ? 1.171 -1.978 -19.134 1.00 80.56 121 GLN A C 1
ATOM 923 O O . GLN A 1 121 ? 0.215 -2.104 -19.893 1.00 80.56 121 GLN A O 1
ATOM 928 N N . TRP A 1 122 ? 1.700 -0.796 -18.848 1.00 68.44 122 TRP A N 1
ATOM 929 C CA . TRP A 1 122 ? 1.243 0.466 -19.406 1.00 68.44 122 TRP A CA 1
ATOM 930 C C . TRP A 1 122 ? 1.929 0.692 -20.759 1.00 68.44 122 TRP A C 1
ATOM 932 O O . TRP A 1 122 ? 3.083 1.128 -20.817 1.00 68.44 122 TRP A O 1
ATOM 942 N N . THR A 1 123 ? 1.246 0.366 -21.861 1.00 63.88 123 THR A N 1
ATOM 943 C CA . THR A 1 123 ? 1.796 0.529 -23.221 1.00 63.88 123 THR A CA 1
ATOM 944 C C . THR A 1 123 ? 1.351 1.846 -23.864 1.00 63.88 123 THR A C 1
ATOM 946 O O . THR A 1 123 ? 0.320 2.422 -23.533 1.00 63.88 123 THR A O 1
ATOM 949 N N . SER A 1 124 ? 2.143 2.379 -24.802 1.00 54.53 124 SER A N 1
ATOM 950 C CA . SER A 1 124 ? 1.855 3.662 -25.472 1.00 54.53 124 SER A CA 1
ATOM 951 C C . SER A 1 124 ? 0.530 3.685 -26.250 1.00 54.53 124 SER A C 1
ATOM 953 O O . SER A 1 124 ? 0.035 4.763 -26.581 1.00 54.53 124 SER A O 1
ATOM 955 N N . THR A 1 125 ? -0.019 2.517 -26.560 1.00 54.22 125 THR A N 1
ATOM 956 C CA . THR A 1 125 ? -1.273 2.305 -27.288 1.00 54.22 125 THR A CA 1
ATOM 957 C C . THR A 1 125 ? -2.511 2.281 -26.388 1.00 54.22 125 THR A C 1
ATOM 959 O O . THR A 1 125 ? -3.613 2.167 -26.914 1.00 54.22 125 THR A O 1
ATOM 962 N N . ASP A 1 126 ? -2.363 2.415 -25.063 1.00 56.47 126 ASP A N 1
ATOM 963 C CA . ASP A 1 126 ? -3.502 2.369 -24.142 1.00 56.47 126 ASP A CA 1
ATOM 964 C C . ASP A 1 126 ? -4.405 3.619 -24.266 1.00 56.47 126 ASP A C 1
ATOM 966 O O . ASP A 1 126 ? -3.933 4.745 -24.035 1.00 56.47 126 ASP A O 1
ATOM 970 N N . PRO A 1 127 ? -5.711 3.470 -24.579 1.00 49.53 127 PRO A N 1
ATOM 971 C CA . PRO A 1 127 ? -6.654 4.589 -24.707 1.00 49.53 127 PRO A CA 1
ATOM 972 C C . PRO A 1 127 ? -6.833 5.385 -23.405 1.00 49.53 127 PRO A C 1
ATOM 974 O O . PRO A 1 127 ? -7.214 6.556 -23.423 1.00 49.53 127 PRO A O 1
ATOM 977 N N . TRP A 1 128 ? -6.506 4.772 -22.265 1.00 52.38 128 TRP A N 1
ATOM 978 C CA . TRP A 1 128 ? -6.662 5.314 -20.911 1.00 52.38 128 TRP A CA 1
ATOM 979 C C . TRP A 1 128 ? -5.620 6.379 -20.533 1.00 52.38 128 TRP A C 1
ATOM 981 O O . TRP A 1 128 ? -5.620 6.894 -19.415 1.00 52.38 128 TRP A O 1
ATOM 991 N N . ARG A 1 129 ? -4.758 6.788 -21.476 1.00 50.16 129 ARG A N 1
ATOM 992 C CA . ARG A 1 129 ? -3.711 7.813 -21.295 1.00 50.16 129 ARG A CA 1
ATOM 993 C C . ARG A 1 129 ? -4.175 9.143 -20.689 1.00 50.16 129 ARG A C 1
ATOM 995 O O . ARG A 1 129 ? -3.337 9.868 -20.159 1.00 50.16 129 ARG A O 1
ATOM 1002 N N . ARG A 1 130 ? -5.459 9.502 -20.790 1.00 43.97 130 ARG A N 1
ATOM 1003 C CA . ARG A 1 130 ? -5.979 10.814 -20.350 1.00 43.97 130 ARG A CA 1
ATOM 1004 C C . ARG A 1 130 ? -6.766 10.779 -19.049 1.00 43.97 130 ARG A C 1
ATOM 1006 O O . ARG A 1 130 ? -7.013 11.830 -18.467 1.00 43.97 130 ARG A O 1
ATOM 1013 N N . HIS A 1 131 ? -7.125 9.595 -18.577 1.00 44.56 131 HIS A N 1
ATOM 1014 C CA . HIS A 1 131 ? -8.057 9.462 -17.480 1.00 44.56 131 HIS A CA 1
ATOM 1015 C C . HIS A 1 131 ? -7.540 8.405 -16.515 1.00 44.56 131 HIS A C 1
ATOM 1017 O O . HIS A 1 131 ? -7.475 7.228 -16.845 1.00 44.56 131 HIS A O 1
ATOM 1023 N N . LEU A 1 132 ? -7.200 8.829 -15.298 1.00 48.69 132 LEU A N 1
ATOM 1024 C CA . LEU A 1 132 ? -6.910 7.963 -14.147 1.00 48.69 132 LEU A CA 1
ATOM 1025 C C . LEU A 1 132 ? -8.173 7.208 -13.671 1.00 48.69 132 LEU A C 1
ATOM 1027 O O . LEU A 1 132 ? -8.351 6.978 -12.480 1.00 48.69 132 LEU A O 1
ATOM 1031 N N . HIS A 1 133 ? -9.073 6.851 -14.586 1.00 43.41 133 HIS A N 1
ATOM 1032 C CA . HIS A 1 133 ? -10.201 5.980 -14.316 1.00 43.41 133 HIS A CA 1
ATOM 1033 C C . HIS A 1 133 ? -9.694 4.559 -14.510 1.00 43.41 133 HIS A C 1
ATOM 1035 O O . HIS A 1 133 ? -9.759 3.982 -15.591 1.00 43.41 133 HIS A O 1
ATOM 1041 N N . LEU A 1 134 ? -9.102 4.034 -13.440 1.00 49.69 134 LEU A N 1
ATOM 1042 C CA . LEU A 1 134 ? -8.975 2.599 -13.257 1.00 49.69 134 LEU A CA 1
ATOM 1043 C C . LEU A 1 134 ? -10.364 1.988 -13.490 1.00 49.69 134 LEU A C 1
ATOM 1045 O O . LEU A 1 134 ? -11.320 2.471 -12.876 1.00 49.69 134 LEU A O 1
ATOM 1049 N N . PRO A 1 135 ? -10.519 0.981 -14.365 1.00 34.97 135 PRO A N 1
ATOM 1050 C CA . PRO A 1 135 ? -11.773 0.260 -14.438 1.00 34.97 135 PRO A CA 1
ATOM 1051 C C . PRO A 1 135 ? -11.972 -0.434 -13.090 1.00 34.97 135 PRO A C 1
ATOM 1053 O O . PRO A 1 135 ? -11.294 -1.415 -12.778 1.00 34.97 135 PRO A O 1
ATOM 1056 N N . ALA A 1 136 ? -12.884 0.102 -12.280 1.00 32.53 136 ALA A N 1
ATOM 1057 C CA . ALA A 1 136 ? -13.520 -0.667 -11.230 1.00 32.53 136 ALA A CA 1
ATOM 1058 C C . ALA A 1 136 ? -14.180 -1.855 -11.938 1.00 32.53 136 ALA A C 1
ATOM 1060 O O . ALA A 1 136 ? -15.073 -1.675 -12.769 1.00 32.53 136 ALA A O 1
ATOM 1061 N N . LYS A 1 137 ? -13.668 -3.066 -11.709 1.00 39.16 137 LYS A N 1
ATOM 1062 C CA . LYS A 1 137 ? -14.426 -4.264 -12.061 1.00 39.16 137 LYS A CA 1
ATOM 1063 C C . LYS A 1 137 ? -15.639 -4.278 -11.131 1.00 39.16 137 LYS A C 1
ATOM 1065 O O . LYS A 1 137 ? -15.467 -4.485 -9.934 1.00 39.16 137 LYS A O 1
ATOM 1070 N N . ILE A 1 138 ? -16.802 -3.978 -11.708 1.00 34.16 138 ILE A N 1
ATOM 1071 C CA . ILE A 1 138 ? -18.133 -4.240 -11.148 1.00 34.16 138 ILE A CA 1
ATOM 1072 C C . ILE A 1 138 ? -18.341 -5.755 -11.106 1.00 34.16 138 ILE A C 1
ATOM 1074 O O . ILE A 1 138 ? -17.922 -6.417 -12.087 1.00 34.16 138 ILE A O 1
#

Organism: NCBI:txid422564

pLDDT: mean 76.1, std 15.6, range [32.53, 94.62]

Sequence (138 aa):
MGAAGPGAVRFVAIEPRCCCGRLGRSSCARSRFAFTLTTWTLTLTMDEPMAWAKDGVLDCEEPWATPGYEGLPRVHLQSPVVSIDNPDVVFCKVVTGRRADQNAWMIQVDVRRQAQLAAVQWTSTDPWRRHLHLPAKI

Foldseek 3Di:
DADPDPQKDKDKDWAQPDPQAPPDRDPPPSRAQFTKIWMWMWGRDPVDPTDIDTQFMDTQQCLVVDPACPPADRDGWHDWDADRVDRQKIWTKRADDPDRQPFIKIWIARRNVSHTPDIDTRHPPDPCVPPPPDPPPD

Secondary structure (DSSP, 8-state):
-EEEETTEEEEEEEEES-TT-STTS---GGGSS-EEEEEEEEE--SSS---EEEEEEEESSGGGGSTT-TTS-----EEEEE-SS-TTEEEEEEE-SSSTTSSEEEEEEETTTTEEEEEEEE-TT-GGGG--------

Radius of gyration: 16.58 Å; chains: 1; bounding box: 40×35×52 Å